Protein AF-A0A7J9TE84-F1 (afdb_monomer_lite)

Sequence (49 aa):
MEKKDHSLFDQKCPTCGSWMESTVRKSTKGKEVITYLCNECGLNYSVDK

Foldseek 3Di:
DPPPVPPPQFDQDPPPRHTWGWDWDQDPVRKIKIWTADPPPGDIDIDID

Secondary structure (DSSP, 8-state):
-----TTSS-PBPTTT-PBPEEEEEE-TTS-EEEEEE-TTT--EEEEE-

pLDDT: mean 77.31, std 15.17, range [39.19, 90.06]

Radius of gyration: 11.93 Å; chains: 1; bounding box: 25×13×37 Å

Structure (mmCIF, N/CA/C/O backbone):
data_AF-A0A7J9TE84-F1
#
_entry.id   AF-A0A7J9TE84-F1
#
loop_
_atom_site.group_PDB
_atom_site.id
_atom_site.type_symbol
_atom_site.label_atom_id
_atom_site.label_alt_id
_atom_site.label_comp_id
_atom_site.label_asym_id
_atom_site.label_entity_id
_atom_site.label_seq_id
_atom_site.pdbx_PDB_ins_code
_atom_site.Cartn_x
_atom_site.Cartn_y
_atom_site.Cartn_z
_atom_site.occupancy
_atom_site.B_iso_or_equiv
_atom_site.auth_seq_id
_atom_site.auth_comp_id
_atom_site.auth_asym_id
_atom_site.auth_atom_id
_atom_site.pdbx_PDB_model_num
ATOM 1 N N . MET A 1 1 ? 7.334 3.085 27.915 1.00 39.19 1 MET A N 1
ATOM 2 C CA . MET A 1 1 ? 8.079 2.955 26.644 1.00 39.19 1 MET A CA 1
ATOM 3 C C . MET A 1 1 ? 7.077 2.590 25.566 1.00 39.19 1 MET A C 1
ATOM 5 O O . MET A 1 1 ? 6.740 1.423 25.408 1.00 39.19 1 MET A O 1
ATOM 9 N N . GLU A 1 2 ? 6.514 3.601 24.912 1.00 41.88 2 GLU A N 1
ATOM 10 C CA . GLU A 1 2 ? 5.590 3.415 23.796 1.00 41.88 2 GLU A CA 1
ATOM 11 C C . GLU A 1 2 ? 6.403 2.903 22.607 1.00 41.88 2 GLU A C 1
ATOM 13 O O . GLU A 1 2 ? 7.168 3.644 21.990 1.00 41.88 2 GLU A O 1
ATOM 18 N N . LYS A 1 3 ? 6.309 1.598 22.346 1.00 43.09 3 LYS A N 1
ATOM 19 C CA . LYS A 1 3 ? 6.874 0.977 21.153 1.00 43.09 3 LYS A CA 1
ATOM 20 C C . LYS A 1 3 ? 6.060 1.490 19.968 1.00 43.09 3 LYS A C 1
ATOM 22 O O . LYS A 1 3 ? 5.031 0.928 19.621 1.00 43.09 3 LYS A O 1
ATOM 27 N N . LYS A 1 4 ? 6.473 2.616 19.385 1.00 46.81 4 LYS A N 1
ATOM 28 C CA . LYS A 1 4 ? 6.088 2.937 18.013 1.00 46.81 4 LYS A CA 1
ATOM 29 C C . LYS A 1 4 ? 6.768 1.876 17.161 1.00 46.81 4 LYS A C 1
ATOM 31 O O . LYS A 1 4 ? 7.974 1.954 16.948 1.00 46.81 4 LYS A O 1
ATOM 36 N N . ASP A 1 5 ? 6.011 0.846 16.797 1.00 44.66 5 ASP A N 1
ATOM 37 C CA . ASP A 1 5 ? 6.372 -0.199 15.841 1.00 44.66 5 ASP A CA 1
ATOM 38 C C . ASP A 1 5 ? 6.766 0.440 14.495 1.00 44.66 5 ASP A C 1
ATOM 40 O O . ASP A 1 5 ? 6.006 0.458 13.534 1.00 44.66 5 ASP A O 1
ATOM 44 N N . HIS A 1 6 ? 7.975 0.994 14.429 1.00 48.25 6 HIS A N 1
ATOM 45 C CA . HIS A 1 6 ? 8.595 1.580 13.240 1.00 48.25 6 HIS A CA 1
ATOM 46 C C . HIS A 1 6 ? 9.086 0.514 12.243 1.00 48.25 6 HIS A C 1
ATOM 48 O O . HIS A 1 6 ? 9.837 0.834 11.335 1.00 48.25 6 HIS A O 1
ATOM 54 N N . SER A 1 7 ? 8.684 -0.754 12.382 1.00 50.50 7 SER A N 1
ATOM 55 C CA . SER A 1 7 ? 9.096 -1.821 11.455 1.00 50.50 7 SER A CA 1
ATOM 56 C C . SER A 1 7 ? 8.084 -2.134 10.353 1.00 50.50 7 SER A C 1
ATOM 58 O O . SER A 1 7 ? 8.406 -2.922 9.473 1.00 50.50 7 SER A O 1
ATOM 60 N N . LEU A 1 8 ? 6.879 -1.553 10.373 1.00 54.31 8 LEU A N 1
ATOM 61 C CA . LEU A 1 8 ? 5.820 -1.879 9.399 1.00 54.31 8 LEU A CA 1
ATOM 62 C C . LEU A 1 8 ? 5.574 -0.793 8.341 1.00 54.31 8 LEU A C 1
ATOM 64 O O . LEU A 1 8 ? 4.726 -0.979 7.469 1.00 54.31 8 LEU A O 1
ATOM 68 N N . PHE A 1 9 ? 6.273 0.336 8.423 1.00 60.06 9 PHE A N 1
ATOM 69 C CA . PHE A 1 9 ? 6.028 1.505 7.573 1.00 60.06 9 PHE A CA 1
ATOM 70 C C . PHE A 1 9 ? 6.897 1.509 6.315 1.00 60.06 9 PHE A C 1
ATOM 72 O O . PHE A 1 9 ? 6.417 1.818 5.228 1.00 60.06 9 PHE A O 1
ATOM 79 N N . ASP A 1 10 ? 8.133 1.035 6.428 1.00 63.97 10 ASP A N 1
ATOM 80 C CA . ASP A 1 10 ? 9.057 0.922 5.307 1.00 63.97 10 ASP A CA 1
ATOM 81 C C . ASP A 1 10 ? 8.831 -0.395 4.549 1.00 63.97 10 ASP A C 1
ATOM 83 O O . ASP A 1 10 ? 9.545 -1.384 4.728 1.00 63.97 10 ASP A O 1
ATOM 87 N N . GLN A 1 11 ? 7.807 -0.428 3.692 1.00 76.88 11 GLN A N 1
ATOM 88 C CA . GLN A 1 11 ? 7.605 -1.527 2.750 1.00 76.88 11 GLN A CA 1
ATOM 89 C C . GLN A 1 11 ? 8.201 -1.172 1.382 1.00 76.88 11 GLN A C 1
ATOM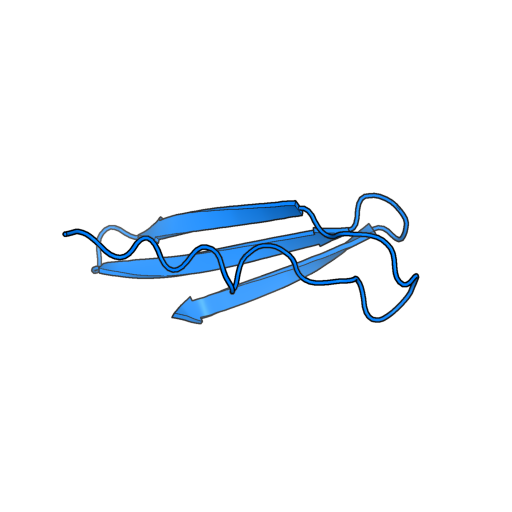 91 O O . GLN A 1 11 ? 7.989 -0.083 0.847 1.00 76.88 11 GLN A O 1
ATOM 96 N N . LYS A 1 12 ? 8.941 -2.112 0.781 1.00 83.06 12 LYS A N 1
ATOM 97 C CA . LYS A 1 12 ? 9.336 -2.008 -0.628 1.00 83.06 12 LYS A CA 1
ATOM 98 C C . LYS A 1 12 ? 8.167 -2.386 -1.523 1.00 83.06 12 LYS A C 1
ATOM 100 O O . LYS A 1 12 ? 7.491 -3.389 -1.291 1.00 83.06 12 LYS A O 1
ATOM 105 N N . CYS A 1 13 ? 7.963 -1.602 -2.571 1.00 85.56 13 CYS A N 1
ATOM 106 C CA . CYS A 1 13 ? 6.945 -1.867 -3.562 1.00 85.56 13 CYS A CA 1
ATOM 107 C C . CYS A 1 13 ? 7.220 -3.217 -4.240 1.00 85.56 13 CYS A C 1
ATOM 109 O O . CYS A 1 13 ? 8.308 -3.399 -4.788 1.00 85.56 13 CYS A O 1
ATOM 111 N N . PRO A 1 14 ? 6.259 -4.155 -4.258 1.00 83.50 14 PRO A N 1
ATOM 112 C CA . PRO A 1 14 ? 6.453 -5.455 -4.899 1.00 83.50 14 PRO A CA 1
ATOM 113 C C . PRO A 1 14 ? 6.565 -5.356 -6.428 1.00 83.50 14 PRO A C 1
ATOM 115 O O . PRO A 1 14 ? 7.036 -6.290 -7.065 1.00 83.50 14 PRO A O 1
ATOM 118 N N . THR A 1 15 ? 6.140 -4.236 -7.019 1.00 85.31 15 THR A N 1
ATOM 119 C CA . THR A 1 15 ? 6.150 -4.025 -8.471 1.00 85.31 15 THR A CA 1
ATOM 120 C C . THR A 1 15 ? 7.479 -3.469 -8.969 1.00 85.31 15 THR A C 1
ATOM 122 O O . THR A 1 15 ? 8.014 -3.972 -9.950 1.00 85.31 15 THR A O 1
ATOM 125 N N . CYS A 1 16 ? 8.017 -2.435 -8.314 1.00 88.25 16 CYS A N 1
ATOM 126 C CA . CYS A 1 16 ? 9.228 -1.743 -8.775 1.00 88.25 16 CYS A CA 1
ATOM 127 C C . CYS A 1 16 ? 10.417 -1.844 -7.807 1.00 88.25 16 CYS A C 1
ATOM 129 O O . CYS A 1 16 ? 11.520 -1.443 -8.155 1.00 88.25 16 CYS A O 1
ATOM 131 N N . GLY A 1 17 ? 10.223 -2.369 -6.594 1.00 85.69 17 GLY A N 1
ATOM 132 C CA . GLY A 1 17 ? 11.271 -2.494 -5.577 1.00 85.69 17 GLY A CA 1
ATOM 133 C C . GLY A 1 17 ? 11.621 -1.197 -4.837 1.00 85.69 17 GLY A C 1
ATOM 134 O O . GLY A 1 17 ? 12.378 -1.249 -3.864 1.00 85.69 17 GLY A O 1
ATOM 135 N N . SER A 1 18 ? 11.067 -0.056 -5.255 1.00 88.75 18 SER A N 1
ATOM 136 C CA . SER A 1 18 ? 11.265 1.250 -4.614 1.00 88.75 18 SER A CA 1
ATOM 137 C C . SER A 1 18 ? 10.558 1.328 -3.261 1.00 88.75 18 SER A C 1
ATOM 139 O O . SER A 1 18 ? 9.601 0.598 -2.996 1.00 88.75 18 SER A O 1
ATOM 141 N N . TRP A 1 19 ? 11.019 2.221 -2.389 1.00 85.25 19 TRP A N 1
ATOM 142 C CA . TRP A 1 19 ? 10.396 2.434 -1.084 1.00 85.25 19 TRP A CA 1
ATOM 143 C C . TRP A 1 19 ? 9.011 3.065 -1.227 1.00 85.25 19 TRP A C 1
ATOM 145 O O . TRP A 1 19 ? 8.818 3.996 -2.012 1.00 85.25 19 TRP A O 1
ATOM 155 N N . MET A 1 20 ? 8.043 2.527 -0.489 1.00 87.56 20 MET A N 1
ATOM 156 C CA . MET A 1 20 ? 6.691 3.068 -0.430 1.00 87.56 20 MET A CA 1
ATOM 157 C C . MET A 1 20 ? 6.562 4.041 0.734 1.00 87.56 20 MET A C 1
ATOM 159 O O . MET A 1 20 ? 7.104 3.815 1.812 1.00 87.56 20 MET A O 1
ATOM 163 N N . GLU A 1 21 ? 5.800 5.104 0.519 1.00 86.75 21 GLU A N 1
ATOM 164 C CA . GLU A 1 21 ? 5.384 6.010 1.576 1.00 86.75 21 GLU A CA 1
ATOM 165 C C . GLU A 1 21 ? 4.170 5.413 2.288 1.00 86.75 21 GLU A C 1
ATOM 167 O O . GLU A 1 21 ? 3.186 5.035 1.647 1.00 86.75 21 GLU A O 1
ATOM 172 N N . SER A 1 22 ? 4.227 5.314 3.614 1.00 85.38 22 SER A N 1
ATOM 173 C CA . SER A 1 22 ? 3.116 4.809 4.415 1.00 85.38 22 SER A CA 1
ATOM 174 C C . SER A 1 22 ? 2.520 5.913 5.280 1.00 85.38 22 SER A C 1
ATOM 176 O O . SER A 1 22 ? 3.229 6.553 6.057 1.00 85.38 22 SER A O 1
ATOM 178 N N . THR A 1 23 ? 1.208 6.104 5.204 1.00 85.75 23 THR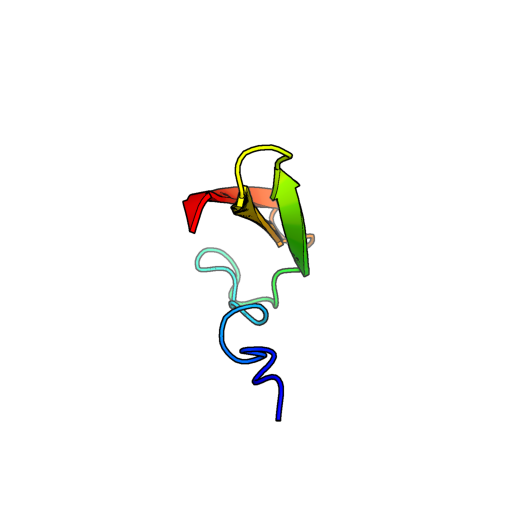 A N 1
ATOM 179 C CA . THR A 1 23 ? 0.474 7.044 6.055 1.00 85.75 23 THR A CA 1
ATOM 180 C C . THR A 1 23 ? -0.454 6.285 6.990 1.00 85.75 23 THR A C 1
ATOM 182 O O . THR A 1 23 ? -1.296 5.509 6.538 1.00 85.75 23 THR A O 1
ATOM 185 N N . VAL A 1 24 ? -0.351 6.552 8.293 1.00 85.31 24 VAL A N 1
ATOM 186 C CA . VAL A 1 24 ? -1.251 5.977 9.301 1.00 85.31 24 VAL A CA 1
ATOM 187 C C . VAL A 1 24 ? -2.384 6.936 9.598 1.00 85.31 24 VAL A C 1
ATOM 189 O O . VAL A 1 24 ? -2.164 8.100 9.931 1.00 85.31 24 VAL A O 1
ATOM 192 N N . ARG A 1 25 ? -3.611 6.431 9.529 1.00 84.50 25 ARG A N 1
ATOM 193 C CA . ARG A 1 25 ? -4.814 7.152 9.930 1.00 84.50 25 ARG A CA 1
ATOM 194 C C . ARG A 1 25 ? -5.529 6.361 11.014 1.00 84.50 25 ARG A C 1
ATOM 196 O O . ARG A 1 25 ? -6.048 5.276 10.768 1.00 84.50 25 ARG A O 1
ATOM 203 N N . LYS A 1 26 ? -5.581 6.927 12.220 1.00 83.31 26 LYS A N 1
ATOM 204 C CA . LYS A 1 26 ? -6.429 6.413 13.300 1.00 83.31 26 LYS A CA 1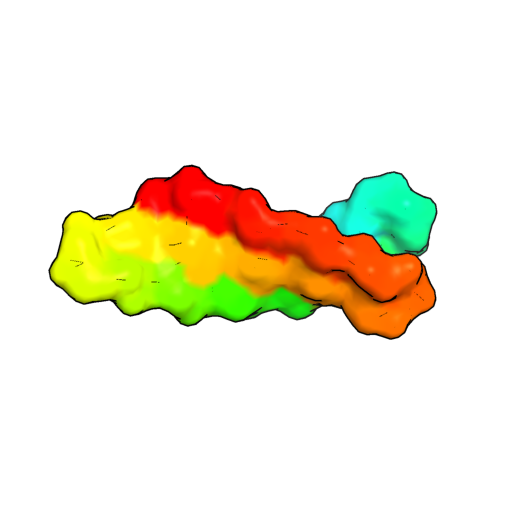
ATOM 205 C C . LYS A 1 26 ? -7.868 6.840 13.055 1.00 83.31 26 LYS A C 1
ATOM 207 O O . LYS A 1 26 ? -8.174 8.029 13.054 1.00 83.31 26 LYS A O 1
ATOM 212 N N . SER A 1 27 ? -8.750 5.868 12.857 1.00 76.81 27 SER A N 1
ATOM 213 C CA . SER A 1 27 ? -10.190 6.106 12.861 1.00 76.81 27 SER A CA 1
ATOM 214 C C . SER A 1 27 ? -10.692 6.307 14.287 1.00 76.81 27 SER A C 1
ATOM 216 O O . SER A 1 27 ? -10.199 5.698 15.235 1.00 76.81 27 SER A O 1
ATOM 218 N N . THR A 1 28 ? -11.757 7.094 14.438 1.00 74.38 28 THR A N 1
ATOM 219 C CA . THR A 1 28 ? -12.405 7.406 15.726 1.00 74.38 28 THR A CA 1
ATOM 220 C C . THR A 1 28 ? -12.903 6.162 16.480 1.00 74.38 28 THR A C 1
ATOM 222 O O . THR A 1 28 ? -13.122 6.215 17.683 1.00 74.38 28 THR A O 1
ATOM 225 N N . LYS A 1 29 ? -13.046 5.020 15.792 1.00 77.25 29 LYS A N 1
ATOM 226 C CA . LYS A 1 29 ? -13.408 3.713 16.371 1.00 77.25 29 LYS A CA 1
ATOM 227 C C . LYS A 1 29 ? -12.210 2.893 16.884 1.00 77.25 29 LYS A C 1
ATOM 229 O O . LYS A 1 29 ? -12.381 1.719 17.186 1.00 77.25 29 LYS A O 1
ATOM 234 N N . GLY A 1 30 ? -11.009 3.474 16.939 1.00 76.94 30 GLY A N 1
ATOM 235 C CA . GLY A 1 30 ? -9.794 2.789 17.398 1.00 76.94 30 GLY A CA 1
ATOM 236 C C . GLY A 1 30 ? -9.128 1.886 16.356 1.00 76.94 30 GLY A C 1
ATOM 237 O O . GLY A 1 30 ? -8.166 1.211 16.692 1.00 76.94 30 GLY A O 1
ATOM 238 N N . LYS A 1 31 ? -9.611 1.887 15.107 1.00 81.19 31 LYS A N 1
ATOM 239 C CA . LYS A 1 31 ? -8.989 1.163 13.989 1.00 81.19 31 LYS A CA 1
ATOM 240 C C . LYS A 1 31 ? -7.844 1.963 13.386 1.00 81.19 31 LYS A C 1
ATOM 242 O O . LYS A 1 31 ? -8.010 3.163 13.137 1.00 81.19 31 LYS A O 1
ATOM 247 N N . GLU A 1 32 ? -6.717 1.315 13.122 1.00 85.62 32 GLU A N 1
ATOM 248 C CA . GLU A 1 32 ? -5.570 1.935 12.464 1.00 85.62 32 GLU A CA 1
ATOM 249 C C . GLU A 1 32 ? -5.560 1.542 10.989 1.00 85.62 32 GLU A C 1
ATOM 251 O O . GLU A 1 32 ? -5.322 0.394 10.641 1.00 85.62 32 GLU A O 1
ATOM 256 N N . VAL A 1 33 ? -5.806 2.503 10.100 1.00 86.19 33 VAL A N 1
ATOM 257 C CA . VAL A 1 33 ? -5.700 2.275 8.657 1.00 86.19 33 VAL A CA 1
ATOM 258 C C . VAL A 1 33 ? -4.334 2.756 8.196 1.00 86.19 33 VAL A C 1
ATOM 260 O O . VAL A 1 33 ? -4.028 3.947 8.292 1.00 86.19 33 VAL A O 1
ATOM 263 N N . ILE A 1 34 ? -3.515 1.847 7.679 1.00 86.62 34 ILE A N 1
ATOM 264 C CA . ILE A 1 34 ? -2.211 2.166 7.097 1.00 86.62 34 ILE A CA 1
ATOM 265 C C . ILE A 1 34 ? -2.374 2.174 5.583 1.00 86.62 34 ILE A C 1
ATOM 267 O O . ILE A 1 34 ? -2.820 1.192 5.005 1.00 86.62 34 ILE A O 1
ATOM 271 N N . THR A 1 35 ? -2.044 3.285 4.935 1.00 87.12 35 THR A N 1
ATOM 272 C CA . THR A 1 35 ? -2.080 3.418 3.473 1.00 87.12 35 THR A CA 1
ATOM 273 C C . THR A 1 35 ? -0.664 3.444 2.938 1.00 87.12 35 THR A C 1
ATOM 275 O O . THR A 1 35 ? 0.099 4.314 3.341 1.00 87.12 35 THR A O 1
ATOM 278 N N . TYR A 1 36 ? -0.335 2.527 2.036 1.00 87.50 36 TYR A N 1
ATOM 279 C CA . TYR A 1 36 ? 0.943 2.456 1.340 1.00 87.50 36 TYR A CA 1
ATOM 280 C C . TYR A 1 36 ? 0.788 3.016 -0.070 1.00 87.50 36 TYR A C 1
ATOM 282 O O . TYR A 1 36 ? -0.106 2.598 -0.805 1.00 87.50 36 TYR A O 1
ATOM 290 N N . LEU A 1 37 ? 1.667 3.938 -0.453 1.00 87.50 37 LEU A N 1
ATOM 291 C CA . LEU A 1 37 ? 1.726 4.544 -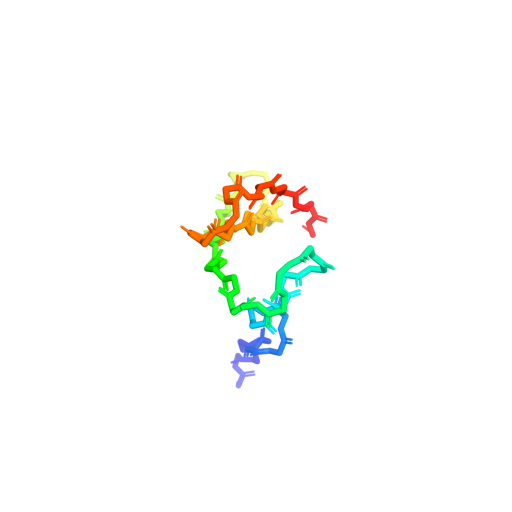1.778 1.00 87.50 37 LEU A CA 1
ATOM 292 C C . LEU A 1 37 ? 3.148 4.450 -2.334 1.00 87.50 37 LEU A C 1
ATOM 294 O O . LEU A 1 37 ? 4.109 4.903 -1.720 1.00 87.50 37 LEU A O 1
ATOM 298 N N . CYS A 1 38 ? 3.288 3.890 -3.528 1.00 90.06 38 CYS A N 1
ATOM 299 C CA . CYS A 1 38 ? 4.523 3.939 -4.288 1.00 90.06 38 CYS A CA 1
ATOM 300 C C . CYS A 1 38 ? 4.462 5.096 -5.288 1.00 90.06 38 CYS A C 1
ATO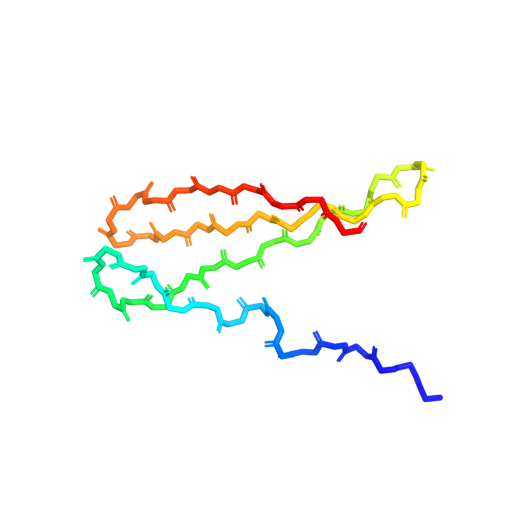M 302 O O . CYS A 1 38 ? 3.712 5.029 -6.259 1.00 90.06 38 CYS A O 1
ATOM 304 N N . ASN A 1 39 ? 5.288 6.125 -5.092 1.00 87.06 39 ASN A N 1
ATOM 305 C CA . ASN A 1 39 ? 5.368 7.268 -6.010 1.00 87.06 39 ASN A CA 1
ATOM 306 C C . ASN A 1 39 ? 6.063 6.946 -7.347 1.00 87.06 39 ASN A C 1
ATOM 308 O O . ASN A 1 39 ? 5.995 7.745 -8.273 1.00 87.06 39 ASN A O 1
ATOM 312 N N . GLU A 1 40 ? 6.708 5.783 -7.467 1.00 89.06 40 GLU A N 1
ATOM 313 C CA . GLU A 1 40 ? 7.445 5.398 -8.679 1.00 89.06 40 GLU A CA 1
ATOM 314 C C . GLU A 1 40 ? 6.561 4.677 -9.699 1.00 89.06 40 GLU A C 1
ATOM 316 O O . GLU A 1 40 ? 6.582 4.994 -10.883 1.00 89.06 40 GLU A O 1
ATOM 321 N N . CYS A 1 41 ? 5.756 3.715 -9.243 1.00 89.06 41 CYS A N 1
ATOM 322 C CA . CYS A 1 41 ? 4.851 2.955 -10.112 1.00 89.06 41 CYS A CA 1
ATOM 323 C C . CYS A 1 41 ? 3.368 3.306 -9.918 1.00 89.06 41 CYS A C 1
ATOM 325 O O . CYS A 1 41 ? 2.521 2.786 -10.639 1.00 89.06 41 CYS A O 1
ATOM 327 N N . GLY A 1 42 ? 3.037 4.160 -8.943 1.00 87.06 42 GLY A N 1
ATOM 328 C CA . GLY A 1 42 ? 1.662 4.563 -8.633 1.00 87.06 42 GLY A CA 1
ATOM 329 C C . GLY A 1 42 ? 0.850 3.526 -7.850 1.00 87.06 42 GLY A C 1
ATOM 330 O O . GLY A 1 42 ? -0.353 3.703 -7.668 1.00 87.06 42 GLY A O 1
ATOM 331 N N . LEU A 1 43 ? 1.476 2.440 -7.383 1.00 87.62 43 LEU A N 1
ATOM 332 C CA . LEU A 1 43 ? 0.798 1.396 -6.615 1.00 87.62 43 LEU A CA 1
ATOM 333 C C . LEU A 1 43 ? 0.317 1.947 -5.267 1.00 87.62 43 LEU A C 1
ATOM 335 O O . LEU A 1 43 ? 1.120 2.472 -4.499 1.00 87.62 43 LEU A O 1
ATOM 339 N N . ASN A 1 44 ? -0.974 1.794 -4.962 1.00 88.81 44 ASN A N 1
ATOM 340 C CA . ASN A 1 44 ? -1.545 2.172 -3.672 1.00 88.81 44 ASN A CA 1
ATOM 341 C C . ASN A 1 44 ? -2.411 1.047 -3.098 1.00 88.81 44 ASN A C 1
ATOM 343 O O . ASN A 1 44 ? -3.121 0.372 -3.843 1.00 88.81 44 ASN A O 1
ATOM 347 N N . TYR A 1 45 ? -2.346 0.847 -1.783 1.00 86.31 45 TYR A N 1
ATOM 348 C CA . TYR A 1 45 ? -3.291 0.004 -1.051 1.00 86.31 45 TYR A CA 1
ATOM 349 C C . TYR A 1 45 ? -3.325 0.392 0.426 1.00 86.31 45 TYR A C 1
ATOM 351 O O . TYR A 1 45 ? -2.363 0.936 0.968 1.00 86.31 45 TYR A O 1
ATOM 359 N N . SER A 1 46 ? -4.431 0.076 1.094 1.00 86.88 46 SER A N 1
ATOM 360 C CA . SER A 1 46 ? -4.595 0.302 2.528 1.00 86.88 46 SER A CA 1
ATOM 361 C C . SER A 1 46 ? -4.843 -1.014 3.256 1.00 86.88 46 SER A C 1
ATOM 363 O O . SER A 1 46 ? -5.539 -1.888 2.744 1.00 86.88 46 SER A O 1
ATOM 365 N N . VAL A 1 47 ? -4.297 -1.140 4.461 1.00 84.94 47 VAL A N 1
ATOM 366 C CA . VAL A 1 47 ? -4.518 -2.272 5.367 1.00 84.94 47 VAL A CA 1
ATOM 367 C C . VAL A 1 47 ? -5.133 -1.768 6.674 1.00 84.94 47 VAL A C 1
ATOM 369 O O . VAL A 1 47 ? -4.753 -0.708 7.174 1.00 84.94 47 VAL A O 1
ATOM 372 N N . ASP A 1 48 ? -6.106 -2.511 7.199 1.00 82.00 48 ASP A N 1
ATOM 373 C CA . ASP A 1 48 ? -6.699 -2.290 8.527 1.00 82.00 48 ASP A CA 1
ATOM 374 C C . ASP A 1 48 ? -5.860 -3.065 9.555 1.00 82.00 48 ASP A C 1
ATOM 376 O O . ASP A 1 48 ? -5.539 -4.235 9.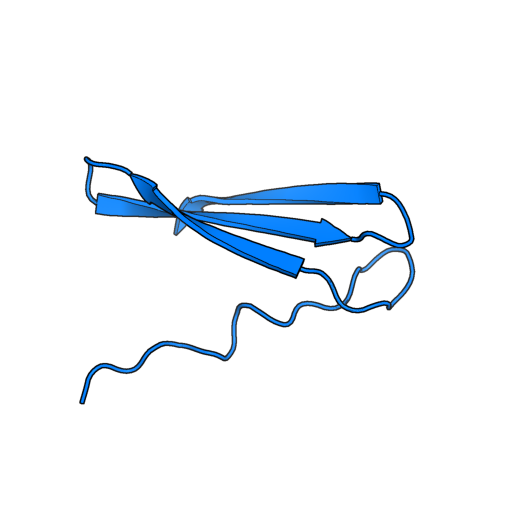322 1.00 82.00 48 ASP A O 1
ATOM 380 N N . LYS A 1 49 ? -5.488 -2.413 10.658 1.00 68.44 49 LYS A N 1
ATOM 381 C CA . LYS A 1 49 ? -4.775 -2.996 11.798 1.00 68.44 49 LYS A CA 1
ATOM 382 C C . LYS A 1 49 ? -5.589 -2.843 13.081 1.00 68.44 49 LYS A C 1
ATOM 384 O O . LYS A 1 49 ? -6.275 -1.801 13.240 1.00 68.44 49 LYS A O 1
#